Protein AF-A0A967IFN7-F1 (afdb_monomer_lite)

Radius of gyration: 15.81 Å; chains: 1; bounding box: 41×30×43 Å

Sequence (140 aa):
MGPGSIVIVGAGTGLGHAALKAVKGHRIVIGSESGHCTFAFHGDLERRIEASMLGRSGKNWLSGDDVVTGSGAALLHESLTGEAVSPAEALARRTPESETCAWFSRFYARACRNYSLAMYPVEALIVSGGIAAKNPHLIR

Foldseek 3Di:
DADFKEWEWAAELFIWIWIWHDDPRHTDIDGDPQQFPFQDADDDVRVLLQVQLCVVVVDPTDGNRCCQYLNNLQSSQCSVPVDRDGSCVSLPCPDPCNVSLVVNLVSSVVSQVVSCVVRVTPHYYHYHYPCCVVRVVSPD

Structure (mmCIF, N/CA/C/O backbone):
data_AF-A0A967IFN7-F1
#
_entry.id   AF-A0A967IFN7-F1
#
loop_
_atom_site.group_PDB
_atom_site.id
_atom_site.type_symbol
_atom_site.label_atom_id
_atom_site.label_alt_id
_atom_site.label_comp_id
_atom_site.label_asym_id
_atom_site.label_entity_id
_atom_site.label_seq_id
_atom_site.pdbx_PDB_ins_code
_atom_site.Cartn_x
_atom_site.Cartn_y
_atom_site.Cartn_z
_atom_site.occupancy
_atom_site.B_iso_or_equiv
_atom_site.auth_seq_id
_atom_site.auth_comp_id
_atom_site.auth_asym_id
_atom_site.auth_atom_id
_atom_site.pdbx_PDB_model_num
ATOM 1 N N . MET A 1 1 ? 20.429 -11.227 -23.874 1.00 63.62 1 MET A N 1
ATOM 2 C CA . MET A 1 1 ? 19.255 -10.468 -23.390 1.00 63.62 1 MET A CA 1
ATOM 3 C C . MET A 1 1 ? 19.748 -9.421 -22.409 1.00 63.62 1 MET A C 1
ATOM 5 O O . MET A 1 1 ? 20.632 -9.740 -21.626 1.00 63.62 1 MET A O 1
ATOM 9 N N . GLY A 1 2 ? 19.253 -8.183 -22.492 1.00 75.12 2 GLY A N 1
ATOM 10 C CA . GLY A 1 2 ? 19.499 -7.186 -21.443 1.00 75.12 2 GLY A CA 1
ATOM 11 C C . GLY A 1 2 ? 18.731 -7.533 -20.159 1.00 75.12 2 GLY A C 1
ATOM 12 O O . GLY A 1 2 ? 17.907 -8.449 -20.192 1.00 75.12 2 GLY A O 1
ATOM 13 N N . PRO A 1 3 ? 18.979 -6.827 -19.043 1.00 87.50 3 PRO A N 1
ATOM 14 C CA . PRO A 1 3 ? 18.212 -7.030 -17.814 1.00 87.50 3 PRO A CA 1
ATOM 15 C C . PRO A 1 3 ? 16.711 -6.802 -18.060 1.00 87.50 3 PRO A C 1
ATOM 17 O O . PRO A 1 3 ? 16.344 -6.004 -18.922 1.00 87.50 3 PRO A O 1
ATOM 20 N N . GLY A 1 4 ? 15.835 -7.479 -17.317 1.00 91.12 4 GLY A N 1
ATOM 21 C CA . GLY A 1 4 ? 14.395 -7.242 -17.388 1.00 91.12 4 GLY A CA 1
ATOM 22 C C . GLY A 1 4 ? 13.971 -5.998 -16.599 1.00 91.12 4 GLY A C 1
ATOM 23 O O . GLY A 1 4 ? 14.770 -5.365 -15.897 1.00 91.12 4 GLY A O 1
ATOM 24 N N . SER A 1 5 ? 12.698 -5.616 -16.737 1.00 95.50 5 SER A N 1
ATOM 25 C CA . SER A 1 5 ? 12.105 -4.527 -15.957 1.00 95.50 5 SER A CA 1
ATOM 26 C C . SER A 1 5 ? 11.686 -4.986 -14.567 1.00 95.50 5 SER A C 1
ATOM 28 O O . SER A 1 5 ? 11.102 -6.058 -14.401 1.00 95.50 5 SER A O 1
ATOM 30 N N . ILE A 1 6 ? 11.927 -4.123 -13.586 1.00 98.19 6 ILE A N 1
ATOM 31 C CA . ILE A 1 6 ? 11.569 -4.325 -12.181 1.00 98.19 6 ILE A CA 1
ATOM 32 C C . ILE A 1 6 ? 10.667 -3.175 -11.746 1.00 98.19 6 ILE A C 1
ATOM 34 O O . ILE A 1 6 ? 10.843 -2.043 -12.199 1.00 98.19 6 ILE A O 1
ATOM 38 N N . VAL A 1 7 ? 9.735 -3.449 -10.844 1.00 98.50 7 VAL A N 1
ATOM 39 C CA . VAL A 1 7 ? 9.025 -2.417 -10.080 1.00 98.50 7 VAL A CA 1
ATOM 40 C C . VAL A 1 7 ? 9.362 -2.535 -8.603 1.00 98.50 7 VAL A C 1
ATOM 42 O O . VAL A 1 7 ? 9.604 -3.628 -8.098 1.00 98.50 7 VAL A O 1
ATOM 45 N N . ILE A 1 8 ? 9.378 -1.402 -7.917 1.00 98.62 8 ILE A N 1
ATOM 46 C CA . ILE A 1 8 ? 9.674 -1.274 -6.497 1.00 98.62 8 ILE A CA 1
ATOM 47 C C . ILE A 1 8 ? 8.525 -0.488 -5.871 1.00 98.62 8 ILE A C 1
ATOM 49 O O . ILE A 1 8 ? 8.220 0.614 -6.328 1.00 98.62 8 ILE A O 1
ATOM 53 N N . VAL A 1 9 ? 7.900 -1.047 -4.837 1.00 98.69 9 VAL A N 1
ATOM 54 C CA . VAL A 1 9 ? 6.817 -0.395 -4.086 1.00 98.69 9 VAL A CA 1
ATOM 55 C C . VAL A 1 9 ? 7.121 -0.483 -2.598 1.00 98.69 9 VAL A C 1
ATOM 57 O O . VAL A 1 9 ? 7.342 -1.574 -2.074 1.00 98.69 9 VAL A O 1
ATOM 60 N N . GLY A 1 10 ? 7.142 0.651 -1.901 1.00 98.31 10 GLY A N 1
ATOM 61 C CA . GLY A 1 10 ? 7.587 0.713 -0.510 1.00 98.31 10 GLY A CA 1
ATOM 62 C C . GLY A 1 10 ? 6.684 1.559 0.373 1.00 98.31 10 GLY A C 1
ATOM 63 O O . GLY A 1 10 ? 6.615 2.771 0.199 1.00 98.31 10 GLY A O 1
ATOM 64 N N . ALA A 1 11 ? 6.047 0.922 1.355 1.00 98.25 11 ALA A N 1
ATOM 65 C CA . ALA A 1 11 ? 5.232 1.589 2.361 1.00 98.25 11 ALA A CA 1
ATOM 66 C C . ALA A 1 1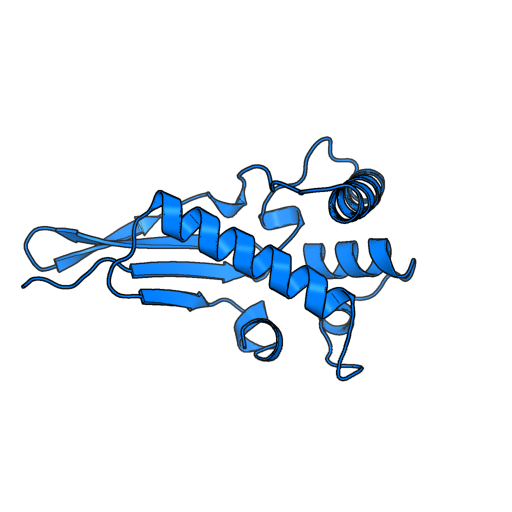1 ? 6.065 1.945 3.603 1.00 98.25 11 ALA A C 1
ATOM 68 O O . ALA A 1 11 ? 6.860 1.149 4.122 1.00 98.25 11 ALA A O 1
ATOM 69 N N . GLY A 1 12 ? 5.852 3.154 4.108 1.00 97.69 12 GLY A N 1
ATOM 70 C CA . GLY A 1 12 ? 6.489 3.716 5.293 1.00 97.69 12 GLY A CA 1
ATOM 71 C C . GLY A 1 12 ? 5.640 4.854 5.844 1.00 97.69 12 GLY A C 1
ATOM 72 O O . GLY A 1 12 ? 4.447 4.678 6.092 1.00 97.69 12 GLY A O 1
ATOM 73 N N . THR A 1 13 ? 6.258 6.024 6.010 1.00 96.94 13 THR A N 1
ATOM 74 C CA . THR A 1 13 ? 5.529 7.281 6.242 1.00 96.94 13 THR A CA 1
ATOM 75 C C . THR A 1 13 ? 4.697 7.677 5.017 1.00 96.94 13 THR A C 1
ATOM 77 O O . THR A 1 13 ? 3.597 8.183 5.182 1.00 96.94 13 THR A O 1
ATOM 80 N N . GLY A 1 14 ? 5.200 7.394 3.811 1.00 97.88 14 GLY A N 1
ATOM 81 C CA . GLY A 1 14 ? 4.484 7.500 2.533 1.00 97.88 14 GLY A CA 1
ATOM 82 C C . GLY A 1 14 ? 4.536 6.179 1.756 1.00 97.88 14 GLY A C 1
ATOM 83 O O . GLY A 1 14 ? 5.137 5.206 2.233 1.00 97.88 14 GLY A O 1
ATOM 84 N N . LEU A 1 15 ? 3.931 6.142 0.569 1.00 98.56 15 LEU A N 1
ATOM 85 C CA . LEU A 1 15 ? 3.901 4.991 -0.335 1.00 98.56 15 LEU A CA 1
ATOM 86 C C . LEU A 1 15 ? 4.692 5.286 -1.623 1.00 98.56 15 LEU A C 1
ATOM 88 O O . LEU A 1 15 ? 4.173 5.749 -2.642 1.00 98.56 15 LEU A O 1
ATOM 92 N N . GLY A 1 16 ? 5.982 4.959 -1.589 1.00 98.38 16 GLY A N 1
ATOM 93 C CA . GLY A 1 16 ? 6.898 5.186 -2.703 1.00 98.38 16 GLY A CA 1
ATOM 94 C C . GLY A 1 16 ? 6.754 4.156 -3.823 1.00 98.38 16 GLY A C 1
ATOM 95 O O . GLY A 1 16 ? 6.568 2.963 -3.566 1.00 98.38 16 GLY A O 1
ATOM 96 N N . HIS A 1 17 ? 6.915 4.616 -5.066 1.00 98.62 17 HIS A N 1
ATOM 97 C CA . HIS A 1 17 ? 6.909 3.784 -6.266 1.00 98.62 17 HIS A CA 1
ATOM 98 C C . HIS A 1 17 ? 8.066 4.161 -7.196 1.00 98.62 17 HIS A C 1
ATOM 100 O O . HIS A 1 17 ? 8.308 5.336 -7.470 1.00 98.62 17 HIS A O 1
ATOM 106 N N . ALA A 1 18 ? 8.770 3.162 -7.719 1.00 98.56 18 ALA A N 1
ATOM 107 C CA . ALA A 1 18 ? 9.785 3.363 -8.747 1.00 98.56 18 ALA A CA 1
ATOM 108 C C . ALA A 1 18 ? 9.892 2.136 -9.650 1.00 98.56 18 ALA A C 1
ATOM 110 O O . ALA A 1 18 ? 9.617 1.013 -9.228 1.00 98.56 18 ALA A O 1
ATOM 111 N N . ALA A 1 19 ? 10.351 2.322 -10.882 1.00 98.38 19 ALA A N 1
ATOM 112 C CA . ALA A 1 19 ? 10.648 1.217 -11.784 1.00 98.38 19 ALA A CA 1
ATOM 113 C C . ALA A 1 19 ? 12.097 1.266 -12.258 1.00 98.38 19 ALA A C 1
ATOM 115 O O . ALA A 1 19 ? 12.669 2.337 -12.453 1.00 98.38 19 ALA A O 1
ATOM 116 N N . LEU A 1 20 ? 12.673 0.092 -12.504 1.00 98.06 20 LEU A N 1
A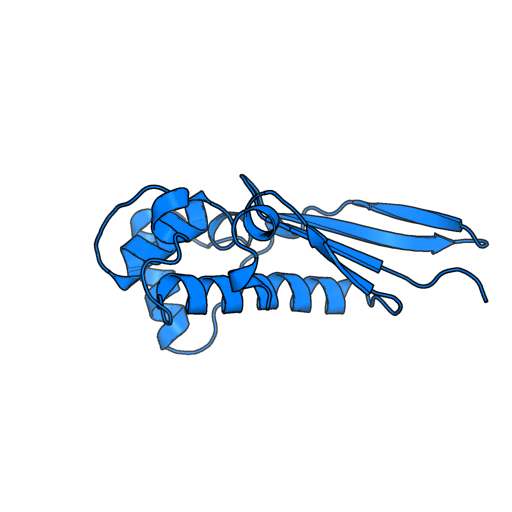TOM 117 C CA . LEU A 1 20 ? 13.924 -0.047 -13.234 1.00 98.06 20 LEU A CA 1
ATOM 118 C C . LEU A 1 20 ? 13.605 -0.535 -14.642 1.00 98.06 20 LEU A C 1
ATOM 120 O O . LEU A 1 20 ? 13.019 -1.608 -14.814 1.00 98.06 20 LEU A O 1
ATOM 124 N N . LYS A 1 21 ? 13.982 0.246 -15.656 1.00 95.88 21 LYS A N 1
ATOM 125 C CA . LYS A 1 21 ? 13.759 -0.087 -17.068 1.00 95.88 21 LYS A CA 1
ATOM 126 C C . LYS A 1 21 ? 15.070 -0.290 -17.800 1.00 95.88 21 LYS A C 1
ATOM 128 O O . LYS A 1 21 ? 16.022 0.458 -17.602 1.00 95.88 21 LYS A O 1
ATOM 133 N N . ALA A 1 22 ? 15.104 -1.310 -18.648 1.00 93.25 22 ALA A N 1
ATOM 134 C CA . ALA A 1 22 ? 16.269 -1.611 -19.455 1.00 93.25 22 ALA A CA 1
ATOM 135 C C . ALA A 1 22 ? 16.319 -0.698 -20.680 1.00 93.25 22 ALA A C 1
ATOM 137 O O . ALA A 1 22 ? 15.422 -0.716 -21.521 1.00 93.25 22 ALA A O 1
ATOM 138 N N . VAL A 1 23 ? 17.386 0.085 -20.784 1.00 92.38 23 VAL A N 1
ATOM 139 C CA . VAL A 1 23 ? 17.675 0.964 -21.914 1.00 92.38 23 VAL A CA 1
ATOM 140 C C . VAL A 1 23 ? 19.126 0.729 -22.312 1.00 92.38 23 VAL A C 1
ATOM 142 O O . VAL A 1 23 ? 20.031 0.878 -21.496 1.00 92.38 23 VAL A O 1
ATOM 145 N N . LYS A 1 24 ? 19.354 0.318 -23.567 1.00 91.25 24 LYS A N 1
ATOM 146 C CA . LYS A 1 24 ? 20.696 0.036 -24.119 1.00 91.25 24 LYS A CA 1
ATOM 147 C C . LYS A 1 24 ? 21.552 -0.898 -23.238 1.00 91.25 24 LYS A C 1
ATOM 149 O O . LYS A 1 24 ? 22.746 -0.687 -23.087 1.00 91.25 24 LYS A O 1
ATOM 154 N N . GLY A 1 25 ? 20.939 -1.922 -22.640 1.00 90.12 25 GLY A N 1
ATOM 155 C CA . GLY A 1 25 ? 21.639 -2.914 -21.810 1.00 90.12 25 GLY A CA 1
ATOM 156 C C . GLY A 1 25 ? 21.849 -2.520 -20.342 1.00 90.12 25 GLY A C 1
ATOM 157 O O . GLY A 1 25 ? 22.297 -3.356 -19.564 1.00 90.12 25 GLY A O 1
ATOM 158 N N . HIS A 1 26 ? 21.463 -1.308 -19.936 1.00 91.69 26 HIS A N 1
ATOM 159 C CA . HIS A 1 26 ? 21.564 -0.832 -18.554 1.00 91.69 26 HIS A CA 1
ATOM 160 C C . HIS A 1 26 ? 20.183 -0.579 -17.952 1.00 91.69 26 HIS A C 1
ATOM 162 O O . HIS A 1 26 ? 19.228 -0.284 -18.671 1.00 91.69 26 HIS A O 1
ATOM 168 N N . ARG A 1 27 ? 20.070 -0.669 -16.624 1.00 94.12 27 ARG A N 1
ATOM 169 C CA . ARG A 1 27 ? 18.862 -0.239 -15.914 1.00 94.12 27 ARG A CA 1
ATOM 170 C C . ARG A 1 27 ? 18.930 1.255 -15.635 1.00 94.12 27 ARG A C 1
ATOM 172 O O . ARG A 1 27 ? 19.909 1.727 -15.067 1.00 94.12 27 ARG A O 1
ATOM 179 N N . ILE A 1 28 ? 17.864 1.964 -15.978 1.00 96.56 28 ILE A N 1
ATOM 180 C CA . ILE A 1 28 ? 17.615 3.336 -15.535 1.00 96.56 28 ILE A CA 1
ATOM 181 C C . ILE A 1 28 ? 16.471 3.351 -14.523 1.00 96.56 28 ILE A C 1
ATOM 183 O O . ILE A 1 28 ? 15.568 2.513 -14.595 1.00 96.56 28 ILE A O 1
ATOM 187 N N . VAL A 1 29 ? 16.510 4.304 -13.592 1.00 97.94 29 VAL A N 1
ATOM 188 C CA . VAL A 1 29 ? 15.448 4.519 -12.604 1.00 97.94 29 VAL A CA 1
ATOM 189 C C . VAL A 1 29 ? 14.382 5.434 -13.197 1.00 97.94 29 VAL A C 1
ATOM 191 O O . VAL A 1 29 ? 14.698 6.490 -13.738 1.00 97.94 29 VAL A O 1
ATOM 194 N N . ILE A 1 30 ? 13.119 5.045 -13.054 1.00 97.88 30 ILE A N 1
ATOM 195 C CA . ILE A 1 30 ? 11.951 5.882 -13.320 1.00 97.88 30 ILE A CA 1
ATOM 196 C C . ILE A 1 30 ? 11.259 6.129 -11.979 1.00 97.88 30 ILE A C 1
ATOM 198 O O . ILE A 1 30 ? 10.717 5.194 -11.386 1.00 97.88 30 ILE A O 1
ATOM 202 N N . GLY A 1 31 ? 11.313 7.372 -11.494 1.00 97.50 31 GLY A N 1
ATOM 203 C CA . GLY A 1 31 ? 10.584 7.804 -10.298 1.00 97.50 31 GLY A CA 1
ATOM 204 C C . GLY A 1 31 ? 9.085 7.961 -10.567 1.00 97.50 31 GLY A C 1
ATOM 205 O O . GLY A 1 31 ? 8.671 8.126 -11.717 1.00 97.50 31 GLY A O 1
ATOM 206 N N . SER A 1 32 ? 8.263 7.886 -9.519 1.00 97.38 32 SER A N 1
ATOM 207 C CA . SER A 1 32 ? 6.810 8.000 -9.643 1.00 97.38 32 SER A CA 1
ATOM 208 C C . SER A 1 32 ? 6.143 8.490 -8.359 1.00 97.38 32 SER A C 1
ATOM 210 O O . SER A 1 32 ? 6.460 8.022 -7.272 1.00 97.38 32 SER A O 1
ATOM 212 N N . GLU A 1 33 ? 5.129 9.340 -8.528 1.00 97.75 33 GLU A N 1
ATOM 213 C CA . GLU A 1 33 ? 4.211 9.803 -7.476 1.00 97.75 33 GLU A CA 1
ATOM 214 C C . GLU A 1 33 ? 2.931 8.946 -7.402 1.00 97.75 33 GLU A C 1
ATOM 216 O O . GLU A 1 33 ? 1.871 9.404 -6.980 1.00 97.75 33 GLU A O 1
ATOM 221 N N . SER A 1 34 ? 2.989 7.679 -7.840 1.00 97.31 34 SER A N 1
ATOM 222 C CA . SER A 1 34 ? 1.811 6.795 -7.890 1.00 97.31 34 SER A CA 1
ATOM 223 C C . SER A 1 34 ? 1.166 6.547 -6.518 1.00 97.31 34 SER A C 1
ATOM 225 O O . SER A 1 34 ? 0.018 6.105 -6.473 1.00 97.31 34 SER A O 1
ATOM 227 N N . GLY A 1 35 ? 1.865 6.829 -5.411 1.00 97.44 35 GLY A N 1
ATOM 228 C CA . GLY A 1 35 ? 1.296 6.797 -4.060 1.00 97.44 35 GLY A CA 1
ATOM 229 C C . GLY A 1 35 ? 0.182 7.825 -3.857 1.00 97.44 35 GLY A C 1
ATOM 230 O O . GLY A 1 35 ? -0.765 7.568 -3.122 1.00 97.44 35 GLY A O 1
ATOM 231 N N . HIS A 1 36 ? 0.218 8.937 -4.592 1.00 97.88 36 HIS A N 1
ATOM 232 C CA . HIS A 1 36 ? -0.787 9.996 -4.518 1.00 97.88 36 HIS A CA 1
ATOM 233 C C . HIS A 1 36 ? -1.999 9.778 -5.430 1.00 97.88 36 HIS A C 1
ATOM 235 O O . HIS A 1 36 ? -2.985 10.510 -5.329 1.00 97.88 36 HIS A O 1
ATOM 241 N N . CYS A 1 37 ? -1.970 8.769 -6.306 1.00 97.62 37 CYS A N 1
ATOM 242 C CA . CYS A 1 37 ? -3.143 8.403 -7.094 1.00 97.62 37 CYS A CA 1
ATOM 243 C C . CYS A 1 37 ? -4.294 7.953 -6.182 1.00 97.62 37 CYS A C 1
ATOM 245 O O . CYS A 1 37 ? -4.068 7.339 -5.137 1.00 97.62 37 CYS A O 1
ATOM 247 N N . THR A 1 38 ? -5.533 8.221 -6.604 1.00 97.75 38 THR A N 1
ATOM 248 C CA . THR A 1 38 ? -6.739 7.774 -5.896 1.00 97.75 38 THR A CA 1
ATOM 249 C C . THR A 1 38 ? -6.707 6.265 -5.671 1.00 97.75 38 THR A C 1
ATOM 251 O O . THR A 1 38 ? -6.499 5.482 -6.603 1.00 97.75 38 THR A O 1
ATOM 254 N N . PHE A 1 39 ? -6.931 5.851 -4.427 1.00 98.25 39 PHE A N 1
ATOM 255 C CA . PHE A 1 39 ? -7.004 4.450 -4.063 1.00 98.25 39 PHE A CA 1
ATOM 256 C C . PHE A 1 39 ? -8.388 3.898 -4.408 1.00 98.25 39 PHE A C 1
ATOM 258 O O . PHE A 1 39 ? -9.406 4.379 -3.923 1.00 98.25 39 PHE A O 1
ATOM 265 N N . ALA A 1 40 ? -8.438 2.882 -5.266 1.00 95.44 40 ALA A N 1
ATOM 266 C CA . ALA A 1 40 ? -9.700 2.287 -5.687 1.00 95.44 40 ALA A CA 1
ATOM 267 C C . ALA A 1 40 ? -10.175 1.234 -4.673 1.00 95.44 40 ALA A C 1
ATOM 269 O O . ALA A 1 40 ? -9.522 0.196 -4.536 1.00 95.44 40 ALA A O 1
ATOM 270 N N . PHE A 1 41 ? -11.320 1.467 -4.022 1.00 97.69 41 PHE A N 1
ATOM 271 C CA . PHE A 1 41 ? -12.040 0.504 -3.175 1.00 97.69 41 PHE A CA 1
ATOM 272 C C . PHE A 1 41 ? -13.117 -0.247 -3.982 1.00 97.69 41 PHE A C 1
ATOM 274 O O . PHE A 1 41 ? -13.786 0.324 -4.847 1.00 97.69 41 PHE A O 1
ATOM 281 N N . HIS A 1 42 ? -13.295 -1.547 -3.725 1.00 96.56 42 HIS A N 1
ATOM 282 C CA . HIS A 1 42 ? -14.161 -2.433 -4.511 1.00 96.56 42 HIS A CA 1
ATOM 283 C C . HIS A 1 42 ? -15.177 -3.195 -3.656 1.00 96.56 42 HIS A C 1
ATOM 285 O O . HIS A 1 42 ? -14.820 -3.908 -2.718 1.00 96.56 42 HIS A O 1
ATOM 291 N N . GLY A 1 43 ? -16.442 -3.135 -4.073 1.00 97.62 43 GLY A N 1
ATOM 292 C CA . GLY A 1 43 ? -17.545 -3.805 -3.389 1.00 97.62 43 GLY A CA 1
ATOM 293 C C . GLY A 1 43 ? -17.940 -3.126 -2.079 1.00 97.62 43 GLY A C 1
ATOM 294 O O . GLY A 1 43 ? -17.293 -2.190 -1.607 1.00 97.62 43 GLY A O 1
ATOM 295 N N . ASP A 1 44 ? -19.030 -3.607 -1.492 1.00 98.00 44 ASP A N 1
ATOM 296 C CA . ASP A 1 44 ? -19.695 -2.899 -0.395 1.00 98.00 44 ASP A CA 1
ATOM 297 C C . ASP A 1 44 ? -18.869 -2.877 0.893 1.00 98.00 44 ASP A C 1
ATOM 299 O O . ASP A 1 44 ? -18.903 -1.896 1.631 1.00 98.00 44 ASP A O 1
ATOM 303 N N . LEU A 1 45 ? -18.106 -3.941 1.164 1.00 96.50 45 LEU A N 1
ATOM 304 C CA . LEU A 1 45 ? -17.244 -4.027 2.347 1.00 96.50 45 LEU A CA 1
ATOM 305 C C . LEU A 1 45 ? -16.133 -2.972 2.311 1.00 96.50 45 LEU A C 1
ATOM 307 O O . LEU A 1 45 ? -15.988 -2.202 3.255 1.00 96.50 45 LEU A O 1
ATOM 311 N N . GLU A 1 46 ? -15.391 -2.894 1.205 1.00 98.00 46 GLU A N 1
ATOM 312 C CA . GLU A 1 46 ? -14.297 -1.930 1.062 1.00 98.00 46 GLU A CA 1
ATOM 313 C C . GLU A 1 46 ? -14.818 -0.489 1.028 1.00 98.00 46 GLU A C 1
ATOM 315 O O . GLU A 1 46 ? -14.199 0.389 1.617 1.00 98.00 46 GLU A O 1
ATOM 320 N N . ARG A 1 47 ? -15.984 -0.248 0.414 1.00 98.12 47 ARG A N 1
ATOM 321 C CA . ARG A 1 47 ? -16.618 1.081 0.401 1.00 98.12 47 ARG A CA 1
ATOM 322 C C . ARG A 1 47 ? -17.098 1.538 1.779 1.00 98.12 47 ARG A C 1
ATOM 324 O O . ARG A 1 47 ? -17.083 2.731 2.061 1.00 98.12 47 ARG A O 1
ATOM 331 N N . ARG A 1 48 ? -17.499 0.617 2.664 1.00 98.06 48 ARG A N 1
ATOM 332 C CA . ARG A 1 48 ? -17.786 0.958 4.071 1.00 98.06 48 ARG A CA 1
ATOM 333 C C . ARG A 1 48 ? -16.523 1.374 4.823 1.00 98.06 48 ARG A C 1
ATOM 335 O O . ARG A 1 48 ? -16.569 2.338 5.582 1.00 98.06 48 ARG A O 1
ATOM 342 N N . ILE A 1 49 ? -15.407 0.682 4.582 1.00 98.06 49 ILE A N 1
ATOM 343 C CA . ILE A 1 49 ? -14.099 1.056 5.139 1.00 98.06 49 ILE A CA 1
ATOM 344 C C . ILE A 1 49 ? -13.694 2.440 4.622 1.00 98.06 49 ILE A C 1
ATOM 346 O O . ILE A 1 49 ? -13.377 3.313 5.422 1.00 98.06 49 ILE A O 1
ATOM 350 N N . GLU A 1 50 ? -13.777 2.665 3.308 1.00 98.25 50 GLU A N 1
ATOM 351 C CA . GLU A 1 50 ? -13.498 3.959 2.673 1.00 98.25 50 GLU A CA 1
ATOM 352 C C . GLU A 1 50 ? -14.311 5.092 3.307 1.00 98.25 50 GLU A C 1
ATOM 354 O O . GLU A 1 50 ? -13.737 6.094 3.723 1.00 98.25 50 GLU A O 1
ATOM 359 N N . ALA A 1 51 ? -15.630 4.921 3.445 1.00 98.00 51 ALA A N 1
ATOM 360 C CA . ALA A 1 51 ? -16.500 5.926 4.050 1.00 98.00 51 ALA A CA 1
ATOM 361 C C . ALA A 1 51 ? -16.104 6.254 5.502 1.00 98.00 51 ALA A C 1
ATOM 363 O O . ALA A 1 51 ? -16.098 7.425 5.887 1.00 98.00 51 ALA A O 1
ATOM 364 N N . SER A 1 52 ? -15.732 5.241 6.294 1.00 97.81 52 SER A N 1
ATOM 365 C CA . SER A 1 52 ? -15.255 5.428 7.672 1.00 97.81 52 SER A CA 1
ATOM 366 C C . SER A 1 52 ? -13.918 6.179 7.708 1.00 97.81 52 SER A C 1
ATOM 368 O O . SER A 1 52 ? -13.782 7.168 8.430 1.00 97.81 52 SER A O 1
ATOM 370 N N . MET A 1 53 ? -12.957 5.791 6.862 1.00 97.94 53 MET A N 1
ATOM 371 C CA . MET A 1 53 ? -11.656 6.458 6.750 1.00 97.94 53 MET A CA 1
ATOM 372 C C . MET A 1 53 ? -11.795 7.919 6.287 1.00 97.94 53 MET A C 1
ATOM 374 O O . MET A 1 53 ? -11.163 8.797 6.872 1.00 97.94 53 MET A O 1
ATOM 378 N N . LEU A 1 54 ? -12.650 8.207 5.297 1.00 97.81 54 LEU A N 1
ATOM 379 C CA . LEU A 1 54 ? -12.927 9.569 4.811 1.00 97.81 54 LEU A CA 1
ATOM 380 C C . LEU A 1 54 ? -13.529 10.460 5.903 1.00 97.81 54 LEU A C 1
ATOM 382 O O . LEU A 1 54 ? -13.076 11.590 6.096 1.00 97.81 54 LEU A O 1
ATOM 386 N N . GLY A 1 55 ? -14.517 9.941 6.644 1.00 96.38 55 GLY A N 1
ATOM 387 C CA . GLY A 1 55 ? -15.160 10.670 7.741 1.00 96.38 55 GLY A CA 1
ATOM 388 C C . GLY A 1 55 ? -14.184 11.062 8.852 1.00 96.38 55 GLY A C 1
ATOM 389 O O . GLY A 1 55 ? -14.352 12.101 9.485 1.00 96.38 55 GLY A O 1
ATOM 390 N N . ARG A 1 56 ? -13.130 10.264 9.045 1.00 92.75 56 ARG A N 1
ATOM 391 C CA . ARG A 1 56 ? -12.068 10.494 10.032 1.00 92.75 56 ARG A CA 1
ATOM 392 C C . ARG A 1 56 ? -10.930 11.372 9.508 1.00 92.75 56 ARG A C 1
ATOM 394 O O . ARG A 1 56 ? -10.349 12.132 10.275 1.00 92.75 56 ARG A O 1
ATOM 401 N N . SER A 1 57 ? -10.599 11.285 8.219 1.00 90.62 57 SER A N 1
ATOM 402 C CA . SER A 1 57 ? -9.502 12.057 7.621 1.00 90.62 57 SER A CA 1
ATOM 403 C C . SER A 1 57 ? -9.913 13.462 7.171 1.00 90.62 57 SER A C 1
ATOM 405 O O . SER A 1 57 ? -9.040 14.273 6.864 1.00 90.62 57 SER A O 1
ATOM 407 N N . GLY A 1 58 ? -11.218 13.736 7.045 1.00 90.44 58 GLY A N 1
ATOM 408 C CA . GLY A 1 58 ? -11.743 14.999 6.513 1.00 90.44 58 GLY A CA 1
ATOM 409 C C . GLY A 1 58 ? -11.423 15.222 5.030 1.00 90.44 58 GLY A C 1
ATOM 410 O O . GLY A 1 58 ? -11.408 16.359 4.562 1.00 90.44 58 GLY A O 1
ATOM 411 N N . LYS A 1 59 ? -11.120 14.147 4.292 1.00 94.75 59 LYS A N 1
ATOM 412 C CA . LYS A 1 59 ? -10.780 14.201 2.863 1.00 94.75 59 LYS A CA 1
ATOM 413 C C . LYS A 1 59 ? -11.988 13.817 2.015 1.00 94.75 59 LYS A C 1
ATOM 415 O O . LYS A 1 59 ? -12.880 13.119 2.477 1.00 94.75 59 LYS A O 1
ATOM 420 N N . ASN A 1 60 ? -11.973 14.238 0.751 1.00 95.31 60 ASN A N 1
ATOM 421 C CA . ASN A 1 60 ? -13.000 13.878 -0.235 1.00 95.31 60 ASN A CA 1
ATOM 422 C C . ASN A 1 60 ? -12.648 12.611 -1.034 1.00 95.31 60 ASN A C 1
ATOM 424 O O . ASN A 1 60 ? -13.504 12.047 -1.705 1.00 95.31 60 ASN A O 1
ATOM 428 N N . TRP A 1 61 ? -11.386 12.185 -0.992 1.00 96.81 61 TRP A N 1
ATOM 429 C CA . TRP A 1 61 ? -10.894 10.930 -1.553 1.00 96.81 61 TRP A CA 1
ATOM 430 C C . TRP A 1 61 ? -9.654 10.489 -0.772 1.00 96.81 61 TRP A C 1
ATOM 432 O O . TRP A 1 61 ? -9.003 11.305 -0.113 1.00 96.81 61 TRP A O 1
ATOM 442 N N . LEU A 1 62 ? -9.314 9.207 -0.873 1.00 98.31 62 LEU A N 1
ATOM 443 C CA . LEU A 1 62 ? -8.101 8.647 -0.286 1.00 98.31 62 LEU A CA 1
ATOM 444 C C . LEU A 1 62 ? -7.117 8.292 -1.398 1.00 98.31 62 LEU A C 1
ATOM 446 O O . LEU A 1 62 ? -7.501 7.769 -2.445 1.00 98.31 62 LEU A O 1
ATOM 450 N N . SER A 1 63 ? -5.845 8.597 -1.179 1.00 98.44 63 SER A N 1
ATOM 451 C CA . SER A 1 63 ? -4.735 8.157 -2.021 1.00 98.44 63 SER A CA 1
ATOM 452 C C . SER A 1 63 ? -4.111 6.860 -1.498 1.00 98.44 63 SER A C 1
ATOM 454 O O . SER A 1 63 ? -4.433 6.396 -0.404 1.00 98.44 63 SER A O 1
ATOM 456 N N . GLY A 1 64 ? -3.191 6.265 -2.258 1.00 98.25 64 GLY A N 1
ATOM 457 C CA . GLY A 1 64 ? -2.360 5.171 -1.750 1.00 98.25 64 GLY A CA 1
ATOM 458 C C . GLY A 1 64 ? -1.600 5.547 -0.472 1.00 98.25 64 GLY A C 1
ATOM 459 O O . GLY A 1 64 ? -1.530 4.732 0.443 1.00 98.25 64 GLY A O 1
ATOM 460 N N . ASP A 1 65 ? -1.123 6.787 -0.366 1.00 97.31 65 ASP A N 1
ATOM 461 C CA . ASP A 1 65 ? -0.472 7.339 0.831 1.00 97.31 65 ASP A CA 1
ATOM 462 C C . ASP A 1 65 ? -1.407 7.408 2.048 1.00 97.31 65 ASP A C 1
ATOM 464 O O . ASP A 1 65 ? -0.973 7.253 3.190 1.00 97.31 65 ASP A O 1
ATOM 468 N N . ASP A 1 66 ? -2.705 7.591 1.818 1.00 98.25 66 ASP A N 1
ATOM 469 C CA . ASP A 1 66 ? -3.700 7.638 2.892 1.00 98.25 66 ASP A CA 1
ATOM 470 C C . ASP A 1 66 ? -4.079 6.249 3.413 1.00 98.25 66 ASP A C 1
ATOM 472 O O . ASP A 1 66 ? -4.546 6.120 4.542 1.00 98.25 66 ASP A O 1
ATOM 476 N N . VAL A 1 67 ? -3.895 5.209 2.594 1.00 98.31 67 VAL A N 1
ATOM 477 C CA . VAL A 1 67 ? -4.393 3.853 2.873 1.00 98.31 67 VAL A CA 1
ATOM 478 C C . VAL A 1 67 ? -3.265 2.879 3.214 1.00 98.31 67 VAL A C 1
ATOM 480 O O . VAL A 1 67 ? -3.401 2.067 4.126 1.00 98.31 67 VAL A O 1
ATOM 483 N N . VAL A 1 68 ? -2.136 2.947 2.506 1.00 98.25 68 VAL A N 1
ATOM 484 C CA . VAL A 1 68 ? -1.054 1.947 2.539 1.00 98.25 68 VAL A CA 1
ATOM 485 C C . VAL A 1 68 ? 0.221 2.544 3.142 1.00 98.25 68 VAL A C 1
ATOM 487 O O . VAL A 1 68 ? 1.318 2.475 2.591 1.00 98.25 68 VAL A O 1
ATOM 490 N N . THR A 1 69 ? 0.073 3.148 4.313 1.00 98.38 69 THR A N 1
ATOM 491 C CA . THR A 1 69 ? 1.161 3.734 5.106 1.00 98.38 69 THR A CA 1
ATOM 492 C C . THR A 1 69 ? 0.968 3.388 6.575 1.00 98.38 69 THR A C 1
ATOM 494 O O . THR A 1 69 ? -0.029 2.772 6.954 1.00 98.38 69 THR A O 1
ATOM 497 N N . GLY A 1 70 ? 1.912 3.772 7.434 1.00 97.56 70 GLY A N 1
ATOM 498 C CA . GLY A 1 70 ? 1.740 3.595 8.877 1.00 97.56 70 GLY A CA 1
ATOM 499 C C . GLY A 1 70 ? 0.489 4.303 9.416 1.00 97.56 70 GLY A C 1
ATOM 500 O O . GLY A 1 70 ? -0.297 3.695 10.140 1.00 97.56 70 GLY A O 1
ATOM 501 N N . SER A 1 71 ? 0.275 5.567 9.039 1.00 97.19 71 SER A N 1
ATOM 502 C CA . SER A 1 71 ? -0.931 6.315 9.418 1.00 97.19 71 SER A CA 1
ATOM 503 C C . SER A 1 71 ? -2.190 5.719 8.790 1.00 97.19 71 SER A C 1
ATOM 505 O O . SER A 1 71 ? -3.199 5.597 9.480 1.00 97.19 71 SER A O 1
ATOM 507 N N . GLY A 1 72 ? -2.121 5.273 7.531 1.00 98.06 72 GLY A N 1
ATOM 508 C CA . GLY A 1 72 ? -3.227 4.571 6.879 1.00 98.06 72 GLY A CA 1
ATOM 509 C C . GLY A 1 72 ? -3.621 3.278 7.594 1.00 98.06 72 GLY A C 1
ATOM 510 O O . GLY A 1 72 ? -4.805 3.005 7.756 1.00 98.06 72 GLY A O 1
ATOM 511 N N . ALA A 1 73 ? -2.651 2.520 8.116 1.00 97.44 73 ALA A N 1
ATOM 512 C CA . ALA A 1 73 ? -2.919 1.322 8.907 1.00 97.44 73 ALA A CA 1
ATOM 513 C C . ALA A 1 73 ? -3.623 1.624 10.238 1.00 97.44 73 ALA A C 1
ATOM 515 O O . ALA A 1 73 ? -4.543 0.901 10.613 1.00 97.44 73 ALA A O 1
ATOM 516 N N . ALA A 1 74 ? -3.215 2.687 10.938 1.00 97.25 74 ALA A N 1
ATOM 517 C CA . ALA A 1 74 ? -3.886 3.129 12.161 1.00 97.25 74 ALA A CA 1
ATOM 518 C C . ALA A 1 74 ? -5.332 3.563 11.878 1.00 97.25 74 ALA A C 1
ATOM 520 O O . ALA A 1 74 ? -6.257 3.137 12.566 1.00 97.25 74 ALA A O 1
ATOM 521 N N . LEU A 1 75 ? -5.535 4.332 10.806 1.00 97.56 75 LEU A N 1
ATOM 522 C CA . LEU A 1 75 ? -6.856 4.783 10.377 1.00 97.56 75 LEU A CA 1
ATOM 523 C C . LEU A 1 75 ? -7.756 3.617 9.933 1.00 97.56 75 LEU A C 1
ATOM 525 O O . LEU A 1 75 ? -8.948 3.587 10.242 1.00 97.56 75 LEU A O 1
ATOM 529 N N . LEU A 1 76 ? -7.184 2.635 9.232 1.00 97.50 76 LEU A N 1
ATOM 530 C CA . LEU A 1 76 ? -7.857 1.393 8.861 1.00 97.50 76 LEU A CA 1
ATOM 531 C C . LEU A 1 76 ? -8.259 0.591 10.102 1.00 97.50 76 LEU A C 1
ATOM 533 O O . LEU A 1 76 ? -9.387 0.111 10.166 1.00 97.50 76 LEU A O 1
ATOM 537 N N . HIS A 1 77 ? -7.365 0.461 11.085 1.00 96.56 77 HIS A N 1
ATOM 538 C CA . HIS A 1 77 ? -7.666 -0.219 12.342 1.00 96.56 77 HIS A CA 1
ATOM 539 C C . HIS A 1 77 ? -8.860 0.429 13.037 1.00 96.56 77 HIS A C 1
ATOM 541 O O . HIS A 1 77 ? -9.861 -0.237 13.277 1.00 96.56 77 HIS A O 1
ATOM 547 N N . GLU A 1 78 ? -8.808 1.745 13.236 1.00 96.62 78 GLU A N 1
ATOM 548 C CA . GLU A 1 78 ? -9.884 2.505 13.870 1.00 96.62 78 GLU A CA 1
ATOM 549 C C . GLU A 1 78 ? -11.204 2.430 13.079 1.00 96.62 78 GLU A C 1
ATOM 551 O O . GLU A 1 78 ? -12.298 2.461 13.646 1.00 96.62 78 GLU A O 1
ATOM 556 N N . SER A 1 79 ? -11.130 2.302 11.753 1.00 96.38 79 SER A N 1
ATOM 557 C CA . SER A 1 79 ? -12.308 2.128 10.895 1.00 96.38 79 SER A CA 1
ATOM 558 C C . SER A 1 79 ? -12.965 0.755 11.044 1.00 96.38 79 SER A C 1
ATOM 560 O O . SER A 1 79 ? -14.172 0.648 10.839 1.00 96.38 79 SER A O 1
ATOM 562 N N . LEU A 1 80 ? -12.185 -0.275 11.385 1.00 95.00 80 LEU A N 1
ATOM 563 C CA . LEU A 1 80 ? -12.649 -1.653 11.557 1.00 95.00 80 LEU A CA 1
ATOM 564 C C . LEU A 1 80 ? -13.094 -1.938 12.997 1.00 95.00 80 LEU A C 1
ATOM 566 O O . LEU A 1 80 ? -14.100 -2.609 13.202 1.00 95.00 80 LEU A O 1
ATOM 570 N N . THR A 1 81 ? -12.356 -1.434 13.987 1.00 93.88 81 THR A N 1
ATOM 571 C CA . THR A 1 81 ? -12.542 -1.784 15.406 1.00 93.88 81 THR A CA 1
ATOM 572 C C . THR A 1 81 ? -13.193 -0.675 16.225 1.00 93.88 81 THR A C 1
ATOM 574 O O . THR A 1 81 ? -13.752 -0.944 17.284 1.00 93.88 81 THR A O 1
ATOM 577 N N . GLY A 1 82 ? -13.128 0.574 15.753 1.00 94.56 82 GLY A N 1
ATOM 578 C CA . GLY A 1 82 ? -13.496 1.757 16.532 1.00 94.56 82 GLY A CA 1
ATOM 579 C C . GLY A 1 82 ? -12.413 2.229 17.509 1.00 94.56 82 GLY A C 1
ATOM 580 O O . GLY A 1 82 ? -12.599 3.265 18.140 1.00 94.56 82 GLY A O 1
ATOM 581 N N . GLU A 1 83 ? -11.288 1.518 17.624 1.00 94.19 83 GLU A N 1
ATOM 582 C CA . GLU A 1 83 ? -10.212 1.838 18.565 1.00 94.19 83 GLU A CA 1
ATOM 583 C C . GLU A 1 83 ? -9.067 2.591 17.878 1.00 94.19 83 GLU A C 1
ATOM 585 O O . GLU A 1 83 ? -8.522 2.147 16.867 1.00 94.19 83 GLU A O 1
ATOM 590 N N . ALA A 1 84 ? -8.671 3.732 18.443 1.00 96.06 84 ALA A N 1
ATOM 591 C CA . ALA A 1 84 ? -7.532 4.502 17.960 1.00 96.06 84 ALA A CA 1
ATOM 592 C C . ALA A 1 84 ? -6.236 3.988 18.602 1.00 96.06 84 ALA A C 1
ATOM 594 O O . ALA A 1 84 ? -6.077 4.023 19.822 1.00 96.06 84 ALA A O 1
ATOM 595 N N . VAL A 1 85 ? -5.294 3.538 17.773 1.00 95.75 85 VAL A N 1
ATOM 596 C CA . VAL A 1 85 ? -4.000 2.985 18.205 1.00 95.75 85 VAL A CA 1
ATOM 597 C C . VAL A 1 85 ? -2.858 3.541 17.358 1.00 95.75 85 VAL A C 1
ATOM 599 O O . VAL A 1 85 ? -3.076 4.124 16.293 1.00 95.75 85 VAL A O 1
ATOM 602 N N . SER A 1 86 ? -1.613 3.351 17.796 1.00 96.19 86 SER A N 1
ATOM 603 C CA . SER A 1 86 ? -0.455 3.751 16.990 1.00 96.19 86 SER A CA 1
ATOM 604 C C . SER A 1 86 ? -0.277 2.867 15.737 1.00 96.19 86 SER A C 1
ATOM 606 O O . SER A 1 86 ? -0.685 1.703 15.730 1.00 96.19 86 SER A O 1
ATOM 608 N N . PRO A 1 87 ? 0.417 3.347 14.682 1.00 94.00 87 PRO A N 1
ATOM 609 C CA . PRO A 1 87 ? 0.734 2.541 13.496 1.00 94.00 87 PRO A CA 1
ATOM 610 C C . PRO A 1 87 ? 1.402 1.194 13.794 1.00 94.00 87 PRO A C 1
ATOM 612 O O . PRO A 1 87 ? 1.125 0.189 13.140 1.00 94.00 87 PRO A O 1
ATOM 615 N N . ALA A 1 88 ? 2.299 1.172 14.784 1.00 92.62 88 ALA A N 1
ATOM 616 C CA . ALA A 1 88 ? 2.989 -0.044 15.194 1.00 92.62 88 ALA A CA 1
ATOM 617 C C . ALA A 1 88 ? 2.020 -1.045 15.834 1.00 92.62 88 ALA A C 1
ATOM 619 O O . ALA A 1 88 ? 2.128 -2.242 15.595 1.00 92.62 88 ALA A O 1
ATOM 620 N N . GLU A 1 89 ? 1.057 -0.558 16.614 1.00 93.88 89 GLU A N 1
ATOM 621 C CA . GLU A 1 89 ? 0.056 -1.389 17.276 1.00 93.88 89 GLU A CA 1
ATOM 622 C C . GLU A 1 89 ? -1.008 -1.918 16.317 1.00 93.88 89 GLU A C 1
ATOM 624 O O . GLU A 1 89 ? -1.406 -3.072 16.469 1.00 93.88 89 GLU A O 1
ATOM 629 N N . ALA A 1 90 ? -1.419 -1.113 15.331 1.00 94.56 90 ALA A N 1
ATOM 630 C CA . ALA A 1 90 ? -2.393 -1.487 14.304 1.00 94.56 90 ALA A CA 1
ATOM 631 C C . ALA A 1 90 ? -1.924 -2.679 13.452 1.00 94.56 90 ALA A C 1
ATOM 633 O O . ALA A 1 90 ? -2.716 -3.549 13.088 1.00 94.56 90 ALA A O 1
ATOM 634 N N . LEU A 1 91 ? -0.623 -2.723 13.141 1.00 92.94 91 LEU A N 1
ATOM 635 C CA . LEU A 1 91 ? 0.000 -3.779 12.334 1.00 92.94 91 LEU A CA 1
ATOM 636 C C . LEU A 1 91 ? 0.696 -4.861 13.165 1.00 92.94 91 LEU A C 1
ATOM 638 O O . LEU A 1 91 ? 1.200 -5.839 12.601 1.00 92.94 91 LEU A O 1
ATOM 642 N N . ALA A 1 92 ? 0.725 -4.709 14.492 1.00 87.06 92 ALA A N 1
ATOM 643 C CA . ALA A 1 92 ? 1.287 -5.715 15.374 1.00 87.06 92 ALA A CA 1
ATOM 644 C C . ALA A 1 92 ? 0.548 -7.040 15.170 1.00 87.06 92 ALA A C 1
ATOM 646 O O . ALA A 1 92 ? -0.685 -7.102 15.149 1.00 87.06 92 ALA A O 1
ATOM 647 N N . ARG A 1 93 ? 1.310 -8.130 15.058 1.00 68.94 93 ARG A N 1
ATOM 648 C CA . ARG A 1 93 ? 0.759 -9.484 14.987 1.00 68.94 93 ARG A CA 1
ATOM 649 C C . ARG A 1 93 ? 0.235 -9.894 16.367 1.00 68.94 93 ARG A C 1
ATOM 651 O O . ARG A 1 93 ? 0.893 -10.635 17.088 1.00 68.94 93 ARG A O 1
ATOM 658 N N . ARG A 1 94 ? -0.924 -9.355 16.753 1.00 63.09 94 ARG A N 1
ATOM 659 C CA . ARG A 1 94 ? -1.580 -9.632 18.042 1.00 63.09 94 ARG A CA 1
ATOM 660 C C . ARG A 1 94 ? -2.287 -10.991 18.037 1.00 63.09 94 ARG A C 1
ATOM 662 O O . ARG A 1 94 ? -2.332 -11.653 19.066 1.00 63.09 94 ARG A O 1
ATOM 669 N N . THR A 1 95 ? -2.766 -11.432 16.873 1.00 57.50 95 THR A N 1
ATOM 670 C CA . THR A 1 95 ? -3.387 -12.744 16.642 1.00 57.50 95 THR A CA 1
ATOM 671 C C . THR A 1 95 ? -2.942 -13.315 15.286 1.00 57.50 95 THR A C 1
ATOM 673 O O . THR A 1 95 ? -2.391 -12.575 14.460 1.00 57.50 95 THR A O 1
ATOM 676 N N . PRO A 1 96 ? -3.129 -14.622 15.031 1.00 55.28 96 PRO A N 1
ATOM 677 C CA . PRO A 1 96 ? -2.831 -15.211 13.727 1.00 55.28 96 PRO A CA 1
ATOM 678 C C . PRO A 1 96 ? -3.714 -14.649 12.585 1.00 55.28 96 PRO A C 1
ATOM 680 O O . PRO A 1 96 ? -3.282 -14.683 11.436 1.00 55.28 96 PRO A O 1
ATOM 683 N N . GLU A 1 97 ? -4.852 -14.013 12.902 1.00 63.59 97 GLU A N 1
ATOM 684 C CA . GLU A 1 97 ? -5.825 -13.442 11.956 1.00 63.59 97 GLU A CA 1
ATOM 685 C C . GLU A 1 97 ? -6.264 -12.009 12.334 1.00 63.59 97 GLU A C 1
ATOM 687 O O . GLU A 1 97 ? -7.447 -11.730 12.519 1.00 63.59 97 GLU A O 1
ATOM 692 N N . SER A 1 98 ? -5.331 -11.061 12.475 1.00 84.81 98 SER A N 1
ATOM 693 C CA . SER A 1 98 ? -5.723 -9.646 12.606 1.00 84.81 98 SER A CA 1
ATOM 694 C C . SER A 1 98 ? -6.451 -9.187 11.335 1.00 84.81 98 SER A C 1
ATOM 696 O O . SER A 1 98 ? -5.848 -9.124 10.261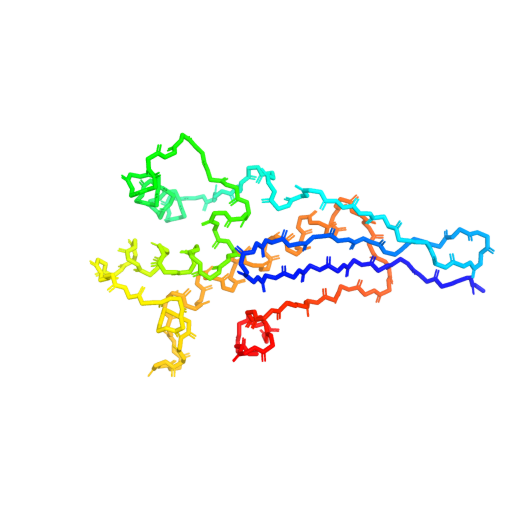 1.00 84.81 98 SER A O 1
ATOM 698 N N . GLU A 1 99 ? -7.737 -8.841 11.457 1.00 91.19 99 GLU A N 1
ATOM 699 C CA . GLU A 1 99 ? -8.551 -8.331 10.345 1.00 91.19 99 GLU A CA 1
ATOM 700 C C . GLU A 1 99 ? -7.918 -7.074 9.723 1.00 91.19 99 GLU A C 1
ATOM 702 O O . GLU A 1 99 ? -7.856 -6.945 8.500 1.00 91.19 99 GLU A O 1
ATOM 707 N N . THR A 1 100 ? -7.343 -6.191 10.548 1.00 94.69 100 THR A N 1
ATOM 708 C CA . THR A 1 100 ? -6.574 -5.030 10.079 1.00 94.69 100 THR A CA 1
ATOM 709 C C . THR A 1 100 ? -5.392 -5.447 9.213 1.00 94.69 100 THR A C 1
ATOM 711 O O . THR A 1 100 ? -5.208 -4.890 8.134 1.00 94.69 100 THR A O 1
ATOM 714 N N . CYS A 1 101 ? -4.602 -6.437 9.645 1.00 94.44 101 CYS A N 1
ATOM 715 C CA . CYS A 1 101 ? -3.480 -6.934 8.849 1.00 94.44 101 CYS A CA 1
ATOM 716 C C . CYS A 1 101 ? -3.964 -7.546 7.529 1.00 94.44 101 CYS A C 1
ATOM 718 O O . CYS A 1 101 ? -3.364 -7.279 6.494 1.00 94.44 101 CYS A O 1
ATOM 720 N N . ALA A 1 102 ? -5.064 -8.305 7.539 1.00 93.94 102 ALA A N 1
ATOM 721 C CA . ALA A 1 102 ? -5.625 -8.909 6.332 1.00 93.94 102 ALA A CA 1
ATOM 722 C C . ALA A 1 102 ? -6.082 -7.851 5.311 1.00 93.94 102 ALA A C 1
ATOM 724 O O . ALA A 1 102 ? -5.718 -7.924 4.132 1.00 93.94 102 ALA A O 1
ATOM 725 N N . TRP A 1 103 ? -6.823 -6.830 5.755 1.00 96.62 103 TRP A N 1
ATOM 726 C CA . TRP A 1 103 ? -7.228 -5.716 4.893 1.00 96.62 103 TRP A CA 1
ATOM 727 C C . TRP A 1 103 ? -6.036 -4.887 4.422 1.00 96.62 103 TRP A C 1
ATOM 729 O O . TRP A 1 103 ? -5.946 -4.575 3.233 1.00 96.62 103 TRP A O 1
ATOM 739 N N . PHE A 1 104 ? -5.085 -4.588 5.308 1.00 97.06 104 PHE A N 1
ATOM 740 C CA . PHE A 1 104 ? -3.885 -3.843 4.943 1.00 97.06 104 PHE A CA 1
ATOM 741 C C . PHE A 1 104 ? -3.058 -4.596 3.895 1.00 97.06 104 PHE A C 1
ATOM 743 O O . PHE A 1 104 ? -2.700 -4.017 2.873 1.00 97.06 104 PHE A O 1
ATOM 750 N N . SER A 1 105 ? -2.817 -5.898 4.081 1.00 96.31 105 SER A N 1
ATOM 751 C CA . SER A 1 105 ? -2.152 -6.761 3.096 1.00 96.31 105 SER A CA 1
ATOM 752 C C . SER A 1 105 ? -2.871 -6.754 1.754 1.00 96.31 105 SER A C 1
ATOM 754 O O . SER A 1 105 ? -2.235 -6.609 0.710 1.00 96.31 105 SER A O 1
ATOM 756 N N . ARG A 1 106 ? -4.205 -6.848 1.761 1.00 97.06 106 ARG A N 1
ATOM 757 C CA . ARG A 1 106 ? -5.017 -6.782 0.542 1.00 97.06 106 ARG A CA 1
ATOM 758 C C . ARG A 1 106 ? -4.866 -5.441 -0.179 1.00 97.06 106 ARG A C 1
ATOM 760 O O . ARG A 1 106 ? -4.754 -5.418 -1.408 1.00 97.06 106 ARG A O 1
ATOM 767 N N . PHE A 1 107 ? -4.863 -4.331 0.553 1.00 98.25 107 PHE A N 1
ATOM 768 C CA . PHE A 1 107 ? -4.689 -2.996 -0.018 1.00 98.25 107 PHE A CA 1
ATOM 769 C C . PHE A 1 107 ? -3.259 -2.747 -0.501 1.00 98.25 107 PHE A C 1
ATOM 771 O O . PHE A 1 107 ? -3.068 -2.214 -1.597 1.00 98.25 107 PHE A O 1
ATOM 778 N N . TYR A 1 108 ? -2.257 -3.231 0.229 1.00 98.00 108 TYR A N 1
ATOM 779 C CA . TYR A 1 108 ? -0.861 -3.147 -0.183 1.00 98.00 108 TYR A CA 1
ATOM 780 C C . TYR A 1 108 ? -0.601 -3.979 -1.445 1.00 98.00 108 TYR A C 1
ATOM 782 O O . TYR A 1 108 ? -0.064 -3.472 -2.431 1.00 98.00 108 TYR A O 1
ATOM 790 N N . ALA A 1 109 ? -1.096 -5.218 -1.493 1.00 97.75 109 ALA A N 1
ATOM 791 C CA . ALA A 1 109 ? -1.036 -6.055 -2.688 1.00 97.75 109 ALA A CA 1
ATOM 792 C C . ALA A 1 109 ? -1.719 -5.389 -3.895 1.00 97.75 109 ALA A C 1
ATOM 794 O O . ALA A 1 109 ? -1.242 -5.514 -5.024 1.00 97.75 109 ALA A O 1
ATOM 795 N N . ARG A 1 110 ? -2.803 -4.630 -3.680 1.00 98.00 110 ARG A N 1
ATOM 796 C CA . ARG A 1 110 ? -3.462 -3.857 -4.743 1.00 98.00 110 ARG A CA 1
ATOM 797 C C . ARG A 1 110 ? -2.592 -2.723 -5.271 1.00 98.00 110 ARG A C 1
ATOM 799 O O . ARG A 1 110 ? -2.518 -2.576 -6.489 1.00 98.00 110 ARG A O 1
ATOM 806 N N . ALA A 1 111 ? -1.934 -1.960 -4.399 1.00 98.06 111 ALA A N 1
ATOM 807 C CA . ALA A 1 111 ? -0.983 -0.932 -4.821 1.00 98.06 111 ALA A CA 1
ATOM 808 C C . ALA A 1 111 ? 0.145 -1.550 -5.668 1.00 98.06 111 ALA A C 1
ATOM 810 O O . ALA A 1 111 ? 0.387 -1.117 -6.796 1.00 98.06 111 ALA A O 1
ATOM 811 N N . CYS A 1 112 ? 0.728 -2.656 -5.192 1.00 98.25 112 CYS A N 1
ATOM 812 C CA . CYS A 1 112 ? 1.741 -3.417 -5.921 1.00 98.25 112 CYS A CA 1
ATOM 813 C C . CYS A 1 112 ? 1.246 -3.906 -7.290 1.00 98.25 112 CYS A C 1
ATOM 815 O O . CYS A 1 112 ? 1.931 -3.729 -8.300 1.00 98.25 112 CYS A O 1
ATOM 817 N N . ARG A 1 113 ? 0.045 -4.495 -7.350 1.00 97.75 113 ARG A N 1
ATOM 818 C CA . ARG A 1 113 ? -0.576 -4.966 -8.596 1.00 97.75 113 ARG A CA 1
ATOM 819 C C . ARG A 1 113 ? -0.795 -3.818 -9.576 1.00 97.75 113 ARG A C 1
ATOM 821 O O . ARG A 1 113 ? -0.436 -3.948 -10.739 1.00 97.75 113 ARG A O 1
ATOM 828 N N . ASN A 1 114 ? -1.383 -2.711 -9.127 1.00 97.88 114 ASN A N 1
ATOM 829 C CA . ASN A 1 114 ? -1.693 -1.569 -9.988 1.00 97.88 114 ASN A CA 1
ATOM 830 C C . ASN A 1 114 ? -0.426 -0.976 -10.60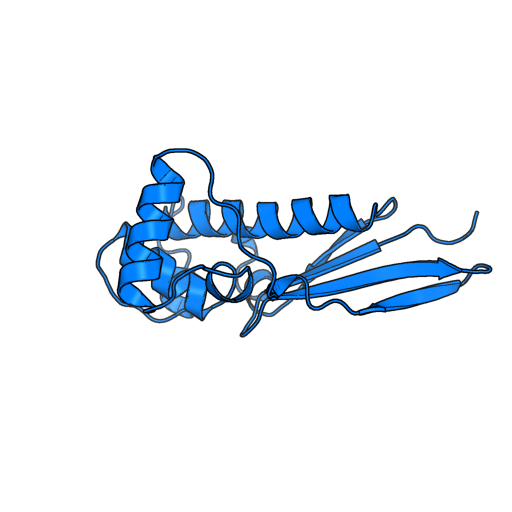5 1.00 97.88 114 ASN A C 1
ATOM 832 O O . ASN A 1 114 ? -0.385 -0.743 -11.811 1.00 97.88 114 ASN A O 1
ATOM 836 N N . TYR A 1 115 ? 0.628 -0.810 -9.807 1.00 98.12 115 TYR A N 1
ATOM 837 C CA . TYR A 1 115 ? 1.889 -0.290 -10.320 1.00 98.12 115 TYR A CA 1
ATOM 838 C C . TYR A 1 115 ? 2.615 -1.294 -11.226 1.00 98.12 115 TYR A C 1
ATOM 840 O O . TYR A 1 115 ? 3.192 -0.913 -12.244 1.00 98.12 115 TYR A O 1
ATOM 848 N N . SER A 1 116 ? 2.515 -2.594 -10.928 1.00 98.25 116 SER A N 1
ATOM 849 C CA . SER A 1 116 ? 3.006 -3.650 -11.823 1.00 98.25 116 SER A CA 1
ATOM 850 C C . SER A 1 116 ? 2.287 -3.619 -13.174 1.00 98.25 116 SER A C 1
ATOM 852 O O . SER A 1 116 ? 2.935 -3.722 -14.207 1.00 98.25 116 SER A O 1
ATOM 854 N N . LEU A 1 117 ? 0.969 -3.413 -13.200 1.00 97.50 117 LEU A N 1
ATOM 855 C CA . LEU A 1 117 ? 0.221 -3.266 -14.453 1.00 97.50 117 LEU A CA 1
ATOM 856 C C . LEU A 1 117 ? 0.643 -2.009 -15.225 1.00 97.50 117 LEU A C 1
ATOM 858 O O . LEU A 1 117 ? 0.847 -2.084 -16.432 1.00 97.50 117 LEU A O 1
ATOM 862 N N . ALA A 1 118 ? 0.825 -0.881 -14.533 1.00 97.12 118 ALA A N 1
ATOM 863 C CA . ALA A 1 118 ? 1.240 0.377 -15.154 1.00 97.12 118 ALA A CA 1
ATOM 864 C C . ALA A 1 118 ? 2.647 0.299 -15.766 1.00 97.12 118 ALA A C 1
ATOM 866 O O . ALA A 1 118 ? 2.908 0.880 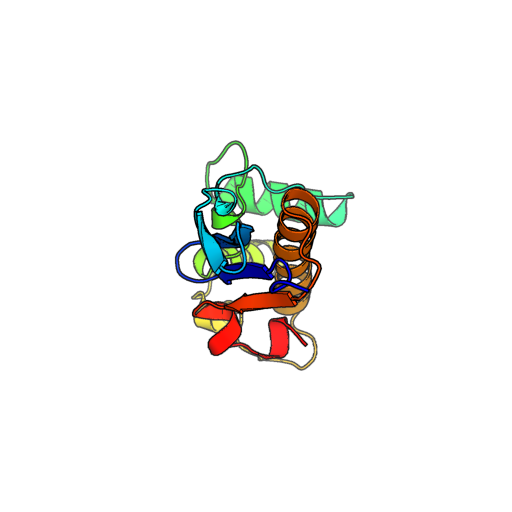-16.817 1.00 97.12 118 ALA A O 1
ATOM 867 N N . MET A 1 119 ? 3.556 -0.429 -15.112 1.00 97.31 119 MET A N 1
ATOM 868 C CA . MET A 1 119 ? 4.965 -0.454 -15.489 1.00 97.31 119 MET A CA 1
ATOM 869 C C . MET A 1 119 ? 5.408 -1.747 -16.161 1.00 97.31 119 MET A C 1
ATOM 871 O O . MET A 1 119 ? 6.539 -1.780 -16.625 1.00 97.31 119 MET A O 1
ATOM 875 N N . TYR A 1 120 ? 4.592 -2.796 -16.238 1.00 95.62 120 TYR A N 1
ATOM 876 C CA . TYR A 1 120 ? 4.922 -4.081 -16.871 1.00 95.62 120 TYR A CA 1
ATOM 877 C C . TYR A 1 120 ? 6.334 -4.604 -16.497 1.00 95.62 120 TYR A C 1
ATOM 879 O O . TYR A 1 120 ? 7.271 -4.566 -17.314 1.00 95.62 120 TYR A O 1
ATOM 887 N N . PRO A 1 121 ? 6.567 -4.993 -15.228 1.00 96.19 121 PRO A N 1
ATOM 888 C CA . PRO A 1 121 ? 7.787 -5.676 -14.822 1.00 96.19 121 PRO A CA 1
ATOM 889 C C . PRO A 1 121 ? 7.796 -7.096 -15.395 1.00 96.19 121 PRO A C 1
ATOM 891 O O . PRO A 1 121 ? 6.808 -7.815 -15.290 1.00 96.19 121 PRO A O 1
ATOM 894 N N . VAL A 1 122 ? 8.920 -7.503 -15.981 1.00 94.69 122 VAL A N 1
ATOM 895 C CA . VAL A 1 122 ? 9.117 -8.878 -16.480 1.00 94.69 122 VAL A CA 1
ATOM 896 C C . VAL A 1 122 ? 10.138 -9.659 -15.659 1.00 94.69 122 VAL A C 1
ATOM 898 O O . VAL A 1 122 ? 10.323 -10.847 -15.889 1.00 94.69 122 VAL A O 1
ATOM 901 N N . GLU A 1 123 ? 10.813 -8.997 -14.718 1.00 96.50 123 GLU A N 1
ATOM 902 C CA . GLU A 1 123 ? 11.826 -9.624 -13.871 1.00 96.50 123 GLU A CA 1
ATOM 903 C C . GLU A 1 123 ? 11.361 -9.769 -12.425 1.00 96.50 123 GLU A C 1
ATOM 905 O O . GLU A 1 123 ? 11.376 -10.873 -11.890 1.00 96.50 123 GLU A O 1
ATOM 910 N N . ALA A 1 124 ? 10.944 -8.674 -11.783 1.00 97.19 124 ALA A N 1
ATOM 911 C CA . ALA A 1 124 ? 10.538 -8.718 -10.383 1.00 97.19 124 ALA A CA 1
ATOM 912 C C . ALA A 1 124 ? 9.596 -7.574 -9.987 1.00 97.19 124 ALA A C 1
ATOM 914 O O . ALA A 1 124 ? 9.660 -6.461 -10.516 1.00 97.19 124 ALA A O 1
ATOM 915 N N . LEU A 1 125 ? 8.782 -7.856 -8.972 1.00 97.94 125 LEU A N 1
ATOM 916 C CA . LEU A 1 125 ? 8.203 -6.872 -8.065 1.00 97.94 125 LEU A CA 1
ATOM 917 C C . LEU A 1 125 ? 8.995 -6.943 -6.757 1.00 97.94 125 LEU A C 1
ATOM 919 O O . LEU A 1 125 ? 9.068 -7.998 -6.132 1.00 97.94 125 LEU A O 1
ATOM 923 N N . ILE A 1 126 ? 9.571 -5.822 -6.340 1.00 98.12 126 ILE A N 1
ATOM 924 C CA . ILE A 1 126 ? 10.254 -5.683 -5.057 1.00 98.12 126 ILE A CA 1
ATOM 925 C C . ILE A 1 126 ? 9.347 -4.888 -4.123 1.00 98.12 126 ILE A C 1
ATOM 927 O O . ILE A 1 126 ? 9.025 -3.731 -4.394 1.00 98.12 126 ILE A O 1
ATOM 931 N N . VAL A 1 127 ? 8.970 -5.495 -3.002 1.00 98.00 127 VAL A N 1
ATOM 932 C CA . VAL A 1 127 ? 8.268 -4.793 -1.925 1.00 98.00 127 VAL A CA 1
ATOM 933 C C . VAL A 1 127 ? 9.296 -4.351 -0.887 1.00 98.00 127 VAL A C 1
ATOM 935 O O . VAL A 1 127 ? 10.013 -5.178 -0.328 1.00 98.00 127 VAL A O 1
ATOM 938 N N . SER A 1 128 ? 9.413 -3.042 -0.675 1.00 96.75 128 SER A N 1
ATOM 939 C CA . SER A 1 128 ? 10.403 -2.426 0.215 1.00 96.75 128 SER A CA 1
ATOM 940 C C . SER A 1 128 ? 9.726 -1.588 1.310 1.00 96.75 128 SER A C 1
ATOM 942 O O . SER A 1 128 ? 8.538 -1.745 1.588 1.00 96.75 128 SER A O 1
ATOM 944 N N . GLY A 1 129 ? 10.472 -0.686 1.949 1.00 96.12 129 GLY A N 1
ATOM 945 C CA . GLY A 1 129 ? 9.930 0.241 2.938 1.00 96.12 129 GLY A CA 1
ATOM 946 C C . GLY A 1 129 ? 9.847 -0.331 4.354 1.00 96.12 129 GLY A C 1
ATOM 947 O O . GLY A 1 129 ? 9.954 -1.535 4.600 1.00 96.12 129 GLY A O 1
ATOM 948 N N . GLY A 1 130 ? 9.690 0.576 5.320 1.00 96.38 130 GLY A N 1
ATOM 949 C CA . GLY A 1 130 ? 9.730 0.247 6.743 1.00 96.38 130 GLY A CA 1
ATOM 950 C C . GLY A 1 130 ? 8.562 -0.621 7.209 1.00 96.38 130 GLY A C 1
ATOM 951 O O . GLY A 1 130 ? 8.729 -1.378 8.163 1.00 96.38 130 GLY A O 1
ATOM 952 N N . ILE A 1 131 ? 7.403 -0.544 6.545 1.00 96.31 131 ILE A N 1
ATOM 953 C CA . ILE A 1 131 ? 6.245 -1.376 6.889 1.00 96.31 131 ILE A CA 1
ATOM 954 C C . ILE A 1 131 ? 6.534 -2.838 6.561 1.00 96.31 131 ILE A C 1
ATOM 956 O O . ILE A 1 131 ? 6.471 -3.668 7.464 1.00 96.31 131 ILE A O 1
ATOM 960 N N . ALA A 1 132 ? 6.918 -3.141 5.318 1.00 95.00 132 ALA A N 1
ATOM 961 C CA . ALA A 1 132 ? 7.240 -4.502 4.893 1.00 95.00 132 ALA A CA 1
ATOM 962 C C . ALA A 1 132 ? 8.424 -5.087 5.682 1.00 95.00 132 ALA A C 1
ATOM 964 O O . ALA A 1 132 ? 8.358 -6.229 6.132 1.00 95.00 132 ALA A O 1
ATOM 965 N N . ALA A 1 133 ? 9.471 -4.287 5.918 1.00 95.06 133 ALA A N 1
ATOM 966 C CA . ALA A 1 133 ? 10.652 -4.720 6.666 1.00 95.06 133 ALA A CA 1
ATOM 967 C C . ALA A 1 133 ? 10.338 -5.103 8.124 1.00 95.06 133 ALA A C 1
ATOM 969 O O . ALA A 1 133 ? 10.878 -6.082 8.635 1.00 95.06 133 ALA A O 1
ATOM 970 N N . LYS A 1 134 ? 9.464 -4.345 8.801 1.00 93.81 134 LYS A N 1
ATOM 971 C CA . LYS A 1 134 ? 9.093 -4.593 10.207 1.00 93.81 134 LYS A CA 1
ATOM 972 C C . LYS A 1 134 ? 7.962 -5.612 10.359 1.00 93.81 134 LYS A C 1
ATOM 974 O O . LYS A 1 134 ? 7.832 -6.214 11.418 1.00 93.81 134 LYS A O 1
ATOM 979 N N . ASN A 1 135 ? 7.157 -5.807 9.316 1.00 93.19 135 ASN A N 1
ATOM 980 C CA . ASN A 1 135 ? 5.947 -6.627 9.339 1.00 93.19 135 ASN A CA 1
ATOM 981 C C . ASN A 1 135 ? 5.936 -7.627 8.169 1.00 93.19 135 ASN A C 1
ATOM 983 O O . ASN A 1 135 ? 5.053 -7.569 7.309 1.00 93.19 135 ASN A O 1
ATOM 987 N N . PRO A 1 136 ? 6.889 -8.575 8.108 1.00 91.81 136 PRO A N 1
ATOM 988 C CA . PRO A 1 136 ? 7.000 -9.501 6.981 1.00 91.81 136 PRO A CA 1
ATOM 989 C C . PRO A 1 136 ? 5.778 -10.419 6.828 1.00 91.81 136 PRO A C 1
ATOM 991 O O . PRO A 1 136 ? 5.624 -11.066 5.803 1.00 91.81 136 PRO A O 1
ATOM 994 N N . HIS A 1 137 ? 4.900 -10.530 7.833 1.00 90.50 137 HIS A N 1
ATOM 995 C CA . HIS A 1 137 ? 3.627 -11.254 7.715 1.00 90.50 137 HIS A CA 1
ATOM 996 C C . HIS A 1 137 ? 2.626 -10.585 6.775 1.00 90.50 137 HIS A C 1
ATOM 998 O O . HIS A 1 137 ? 1.728 -11.273 6.312 1.00 90.50 137 HIS A O 1
ATOM 1004 N N . LEU A 1 138 ? 2.788 -9.297 6.463 1.00 91.88 138 LEU A N 1
ATOM 10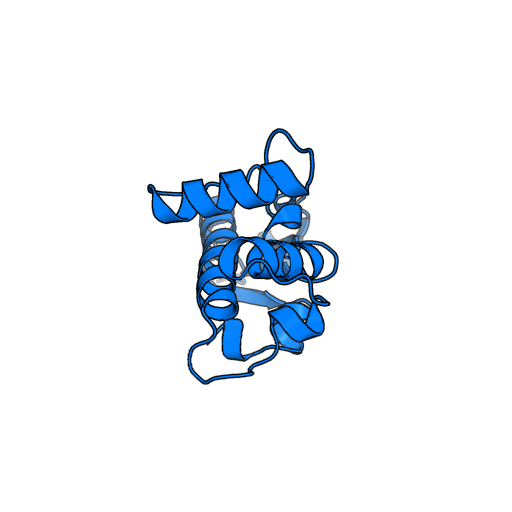05 C CA . LEU A 1 138 ? 1.864 -8.576 5.586 1.00 91.88 138 LEU A CA 1
ATOM 1006 C C . LEU A 1 138 ? 2.062 -8.883 4.095 1.00 91.88 138 LEU A C 1
ATOM 1008 O O . LEU A 1 138 ? 1.208 -8.523 3.288 1.00 91.88 138 LEU A O 1
ATOM 1012 N N . ILE A 1 139 ? 3.189 -9.496 3.731 1.00 87.75 139 ILE A N 1
ATOM 1013 C CA . ILE A 1 139 ? 3.632 -9.695 2.342 1.00 87.75 139 ILE A CA 1
ATOM 1014 C C . ILE A 1 139 ? 3.986 -11.161 2.039 1.00 87.75 139 ILE A C 1
ATOM 1016 O O . ILE A 1 139 ? 4.751 -11.426 1.114 1.00 87.75 139 ILE A O 1
ATOM 1020 N N . ARG A 1 140 ? 3.485 -12.095 2.857 1.00 71.25 140 ARG A N 1
ATOM 1021 C CA . ARG A 1 140 ? 3.658 -13.541 2.661 1.00 71.25 140 ARG A CA 1
ATOM 1022 C C . ARG A 1 140 ? 2.588 -14.127 1.755 1.00 71.25 140 ARG A C 1
ATOM 1024 O O . ARG A 1 140 ? 1.447 -13.621 1.799 1.00 71.25 140 ARG A O 1
#

pLDDT: mean 94.3, std 7.87, range [55.28, 98.69]

Secondary structure (DSSP, 8-state):
-PPPPEEEEEESSSEEEEEEEEETTEEEEEEE-GGGSBPPP-HHHHHHHHHHHHHHHT-SS-BHHHHSSHHHHHHHHHHHHS----HHHHSS--STT-HHHHHHHHHHHHHHHHHHHHH--SSEEEEEHHHHHH-GGGG-